Protein AF-A0A846ECJ6-F1 (afdb_monomer_lite)

Radius of gyration: 21.88 Å; chains: 1; bounding box: 50×28×59 Å

Sequence (98 aa):
MSEQPKLNRYRNFLILGCIWLLGAIADRVWYALDNSVPAWDQADYLTGALNYWQLLQTPQWFSGDWWYTFWTRSPKIPPVAYIFATPFIHLFGAEPDQ

Secondary structure (DSSP, 8-state):
--------HHHHHHHHHHHHHHHHHHHHHHHHH--PPPPHHHHHHHHHHHHHHHHHHS--TT-HHHHHHHHHS-SSS-HHHHHHHHHHHHHH------

Foldseek 3Di:
DDDDPPQDPVNVVVVVVVVVVVVVVVVVVVVVVDLDDDDPVVVVLLVLLVVLLVLVVDDPPVDPVSVVCQQPVDPPDGSVSSVVCNVVCVVVNSDSPD

Structure (mmCIF, N/CA/C/O backbone):
data_AF-A0A846ECJ6-F1
#
_entry.id   AF-A0A846ECJ6-F1
#
loop_
_atom_site.group_PDB
_atom_site.id
_atom_site.type_symbol
_atom_site.label_atom_id
_atom_site.label_alt_id
_atom_site.label_comp_id
_atom_site.label_asym_id
_atom_site.label_entity_id
_atom_site.label_seq_id
_atom_site.pdbx_PDB_ins_code
_atom_site.Cartn_x
_atom_site.Cartn_y
_atom_site.Cartn_z
_atom_site.occupancy
_atom_site.B_iso_or_equiv
_atom_site.auth_seq_id
_atom_site.auth_comp_id
_atom_site.auth_asym_id
_atom_site.auth_atom_id
_atom_site.pdbx_PDB_model_num
ATOM 1 N N . MET A 1 1 ? -27.074 16.955 43.422 1.00 40.06 1 MET A N 1
ATOM 2 C CA . MET A 1 1 ? -25.653 16.657 43.148 1.00 40.06 1 MET A CA 1
ATOM 3 C C . MET A 1 1 ? -25.625 15.270 42.521 1.00 40.06 1 MET A C 1
ATOM 5 O O . MET A 1 1 ? -25.735 14.290 43.239 1.00 40.06 1 MET A O 1
ATOM 9 N N . SER A 1 2 ? -25.707 15.184 41.190 1.00 51.50 2 SER A N 1
ATOM 10 C CA . SER A 1 2 ? -25.836 13.905 40.478 1.00 51.50 2 SER A CA 1
ATOM 11 C C . SER A 1 2 ? -24.496 13.175 40.491 1.00 51.50 2 SER A C 1
ATOM 13 O O . SER A 1 2 ? -23.514 13.698 39.961 1.00 51.50 2 SER A O 1
ATOM 15 N N . GLU A 1 3 ? -24.450 11.993 41.104 1.00 53.31 3 GLU A N 1
ATOM 16 C CA . GLU A 1 3 ? -23.262 11.144 41.094 1.00 53.31 3 GLU A CA 1
ATOM 17 C C . GLU A 1 3 ? -22.924 10.739 39.657 1.00 53.31 3 GLU A C 1
ATOM 19 O O . GLU A 1 3 ? -23.697 10.064 38.979 1.00 53.31 3 GLU A O 1
ATOM 24 N N . GLN A 1 4 ? -21.763 11.180 39.174 1.00 64.06 4 GLN A N 1
ATOM 25 C CA . GLN A 1 4 ? -21.222 10.715 37.905 1.00 64.06 4 GLN A CA 1
ATOM 26 C C . GLN A 1 4 ? -20.779 9.259 38.095 1.00 64.06 4 GLN A C 1
ATOM 28 O O . GLN A 1 4 ? -19.939 8.997 38.965 1.00 64.06 4 GLN A O 1
ATOM 33 N N . PRO A 1 5 ? -21.310 8.294 37.323 1.00 65.44 5 PRO A N 1
ATOM 34 C CA . PRO A 1 5 ? -20.918 6.904 37.473 1.00 65.44 5 PRO A CA 1
ATOM 35 C C . PRO A 1 5 ? -19.419 6.794 37.189 1.00 65.44 5 PRO A C 1
ATOM 37 O O . PRO A 1 5 ? -18.964 7.165 36.106 1.00 65.44 5 PRO A O 1
ATOM 40 N N . LYS A 1 6 ? -18.637 6.280 38.150 1.00 63.31 6 LYS A N 1
ATOM 41 C CA . LYS A 1 6 ? -17.219 5.947 37.945 1.00 63.31 6 LYS A CA 1
ATOM 42 C C . LYS A 1 6 ? -17.129 4.889 36.842 1.00 63.31 6 LYS A C 1
ATOM 44 O O . LYS A 1 6 ? -17.245 3.690 37.090 1.00 63.31 6 LYS A O 1
ATOM 49 N N . LEU A 1 7 ? -16.998 5.346 35.599 1.00 63.62 7 LEU A N 1
ATOM 50 C CA . LEU A 1 7 ? -16.862 4.503 34.421 1.00 63.62 7 LEU A CA 1
ATOM 51 C C . LEU A 1 7 ? -15.567 3.696 34.576 1.00 63.62 7 LEU A C 1
ATOM 53 O O . LEU A 1 7 ? -14.474 4.257 34.624 1.00 63.62 7 LEU A O 1
ATOM 57 N N . ASN A 1 8 ? -15.696 2.373 34.706 1.00 78.69 8 ASN A N 1
ATOM 58 C CA . ASN A 1 8 ? -14.553 1.471 34.760 1.00 78.69 8 ASN A CA 1
ATOM 59 C C . ASN A 1 8 ? -13.722 1.663 33.481 1.00 78.69 8 ASN A C 1
ATOM 61 O O . ASN A 1 8 ? -14.239 1.484 32.380 1.00 78.69 8 ASN A O 1
ATOM 65 N N . ARG A 1 9 ? -12.438 2.006 33.628 1.00 79.62 9 ARG A N 1
ATOM 66 C CA . ARG A 1 9 ? -11.499 2.228 32.519 1.00 79.62 9 ARG A CA 1
ATOM 67 C C . ARG A 1 9 ? -11.533 1.086 31.491 1.00 79.62 9 ARG A C 1
ATOM 69 O O . ARG A 1 9 ? -11.510 1.360 30.297 1.00 79.62 9 ARG A O 1
ATOM 76 N N . TYR A 1 10 ? -11.689 -0.163 31.934 1.00 85.25 10 TYR A N 1
ATOM 77 C CA . TYR A 1 10 ? -11.827 -1.324 31.047 1.00 85.25 10 TYR A CA 1
ATOM 78 C C . TYR A 1 10 ? -13.121 -1.312 30.228 1.00 85.25 10 TYR A C 1
ATOM 80 O O . TYR A 1 10 ? -13.104 -1.638 29.046 1.00 85.25 10 TYR A O 1
ATOM 88 N N . ARG A 1 11 ? -14.238 -0.877 30.822 1.00 87.88 11 ARG A N 1
ATOM 89 C CA . ARG A 1 11 ? -15.515 -0.729 30.113 1.00 87.88 11 ARG A CA 1
ATOM 90 C C . ARG A 1 11 ? -15.421 0.343 29.029 1.00 87.88 11 ARG A C 1
ATOM 92 O O . ARG A 1 11 ? -15.971 0.155 27.955 1.00 87.88 11 ARG A O 1
ATOM 99 N N . ASN A 1 12 ? -14.685 1.425 29.280 1.00 88.56 12 ASN A N 1
ATOM 100 C CA . ASN A 1 12 ? -14.482 2.479 28.283 1.00 88.56 12 ASN A CA 1
ATOM 101 C C . ASN A 1 12 ? -13.657 1.975 27.102 1.00 88.56 12 ASN A C 1
ATOM 103 O O . ASN A 1 12 ? -14.041 2.207 25.963 1.00 88.56 12 ASN A O 1
ATOM 107 N N . PHE A 1 13 ? -12.568 1.246 27.362 1.00 93.31 13 PHE A N 1
ATOM 108 C CA . PHE A 1 13 ? -11.776 0.640 26.292 1.00 93.31 13 PHE A CA 1
ATOM 109 C C . PHE A 1 13 ? -12.571 -0.394 25.493 1.00 93.31 13 PHE A C 1
ATOM 111 O O . PHE A 1 13 ? -12.451 -0.417 24.274 1.00 93.31 13 PHE A O 1
ATOM 118 N N . LEU A 1 14 ? -13.425 -1.189 26.146 1.00 94.19 14 LEU A N 1
ATOM 119 C CA . LEU A 1 14 ? -14.320 -2.114 25.448 1.00 94.19 14 LEU A CA 1
ATOM 120 C C . LEU A 1 14 ? -15.319 -1.378 24.554 1.00 94.19 14 LEU A C 1
ATOM 122 O O . LEU A 1 14 ? -15.463 -1.739 23.394 1.00 94.19 14 LEU A O 1
ATOM 126 N N . ILE A 1 15 ? -15.967 -0.325 25.058 1.00 93.56 15 ILE A N 1
ATOM 127 C CA . ILE A 1 15 ? -16.916 0.469 24.265 1.00 93.56 15 ILE A CA 1
ATOM 128 C C . ILE A 1 15 ? -16.208 1.113 23.066 1.00 93.56 15 ILE A C 1
ATOM 130 O O . ILE A 1 15 ? -16.706 1.021 21.947 1.00 93.56 15 ILE A O 1
ATOM 134 N N . LEU A 1 16 ? -15.033 1.714 23.274 1.00 94.88 16 LEU A N 1
ATOM 135 C CA . LEU A 1 16 ? -14.242 2.305 22.192 1.00 94.88 16 LEU A CA 1
ATOM 136 C C . LEU A 1 16 ? -13.793 1.251 21.172 1.00 94.88 16 LEU A C 1
ATOM 138 O O . LEU A 1 16 ? -13.887 1.493 19.973 1.00 94.88 16 LEU A O 1
ATOM 142 N N . GLY A 1 17 ? -13.368 0.075 21.638 1.00 95.38 17 GLY A N 1
ATOM 143 C CA . GLY A 1 17 ? -13.015 -1.053 20.780 1.00 95.38 17 GLY A CA 1
ATOM 144 C C . GLY A 1 17 ? -14.201 -1.547 19.953 1.00 95.38 17 GLY A C 1
ATOM 145 O O . GLY A 1 17 ? -14.053 -1.768 18.758 1.00 95.38 17 GLY A O 1
ATOM 146 N N . CYS A 1 18 ? -15.390 -1.649 20.552 1.00 95.94 18 CYS A N 1
ATOM 147 C CA . CYS A 1 18 ? -16.616 -2.013 19.843 1.00 95.94 18 CYS A CA 1
ATOM 148 C C . CYS A 1 18 ? -16.996 -0.978 18.781 1.00 95.94 18 CYS A C 1
ATOM 150 O O . CYS A 1 18 ? -17.320 -1.365 17.663 1.00 95.94 18 CYS A O 1
ATOM 152 N N . ILE A 1 19 ? -16.934 0.318 19.100 1.00 95.94 19 ILE A N 1
ATOM 153 C CA . ILE A 1 19 ? -17.220 1.388 18.129 1.00 95.94 19 ILE A CA 1
ATOM 154 C C . ILE A 1 19 ? -16.226 1.325 16.965 1.00 95.94 19 ILE A C 1
ATOM 156 O O . ILE A 1 19 ? -16.637 1.358 15.807 1.00 95.94 19 ILE A O 1
ATOM 160 N N . TRP A 1 20 ? -14.934 1.179 17.266 1.00 97.00 20 TRP A N 1
ATOM 161 C CA . TRP A 1 20 ? -13.891 1.059 16.249 1.00 97.00 20 TRP A CA 1
ATOM 162 C C . TRP A 1 20 ? -14.097 -0.174 15.359 1.00 97.00 20 TRP A C 1
ATOM 164 O O . TRP A 1 20 ? -14.025 -0.073 14.138 1.00 97.00 20 TRP A O 1
ATOM 174 N N . LEU A 1 21 ? -14.410 -1.325 15.959 1.00 96.19 21 LEU A N 1
ATOM 175 C CA . LEU A 1 21 ? -14.596 -2.586 15.244 1.00 96.19 21 LEU A CA 1
ATOM 176 C C . LEU A 1 21 ? -15.857 -2.573 14.373 1.00 96.19 21 LEU A C 1
ATOM 178 O O . LEU A 1 21 ? -15.821 -3.062 13.249 1.00 96.19 21 LEU A O 1
ATOM 182 N N . LEU A 1 22 ? -16.951 -1.977 14.854 1.00 96.12 22 LEU A N 1
ATOM 183 C CA . LEU A 1 22 ? -18.163 -1.789 14.055 1.00 96.12 22 LEU A CA 1
ATOM 184 C C . LEU A 1 22 ? -17.907 -0.875 12.853 1.00 96.12 22 LEU A C 1
ATOM 186 O O . LEU A 1 22 ? -18.348 -1.207 11.756 1.00 96.12 22 LEU A O 1
ATOM 190 N N . GLY A 1 23 ? -17.162 0.221 13.040 1.00 92.94 23 GLY A N 1
ATOM 191 C CA . GLY A 1 23 ? -16.739 1.091 11.940 1.00 92.94 23 GLY A CA 1
ATOM 192 C C . GLY A 1 23 ? -15.888 0.341 10.915 1.00 92.94 23 GLY A C 1
ATOM 193 O O . GLY A 1 23 ? -16.224 0.315 9.739 1.00 92.94 23 GLY A O 1
ATOM 194 N N . ALA A 1 24 ? -14.859 -0.376 11.375 1.00 91.38 24 ALA A N 1
ATOM 195 C CA . ALA A 1 24 ? -13.984 -1.153 10.500 1.00 91.38 24 ALA A CA 1
ATOM 196 C C . ALA A 1 24 ? -14.736 -2.246 9.714 1.00 91.38 24 ALA A C 1
ATOM 198 O O . ALA A 1 24 ? -14.443 -2.469 8.542 1.00 91.38 24 ALA A O 1
ATOM 199 N N . ILE A 1 25 ? -15.708 -2.929 1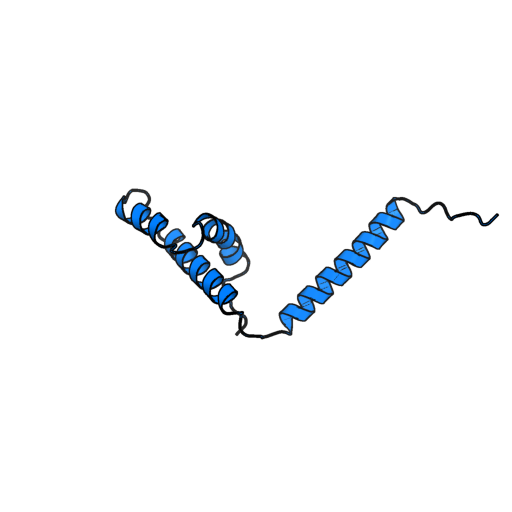0.332 1.00 93.00 25 ILE A N 1
ATOM 200 C CA . ILE A 1 25 ? -16.545 -3.920 9.638 1.00 93.00 25 ILE A CA 1
ATOM 201 C C . ILE A 1 25 ? -17.451 -3.236 8.614 1.00 93.00 25 ILE A C 1
ATOM 203 O O . ILE A 1 25 ? -17.547 -3.723 7.490 1.00 93.00 25 ILE A O 1
ATOM 207 N N . ALA A 1 26 ? -18.097 -2.127 8.977 1.00 91.31 26 ALA A N 1
ATOM 208 C CA . ALA A 1 26 ? -18.962 -1.386 8.063 1.00 91.31 26 ALA A CA 1
ATOM 209 C C . ALA A 1 26 ? -18.185 -0.893 6.832 1.00 91.31 26 ALA A C 1
ATOM 211 O O . ALA A 1 26 ? -18.647 -1.104 5.714 1.00 91.31 26 ALA A O 1
ATOM 212 N N . ASP A 1 27 ? -16.981 -0.349 7.027 1.00 86.62 27 ASP A N 1
ATOM 213 C CA . ASP A 1 27 ? -16.094 0.070 5.936 1.00 86.62 27 ASP A CA 1
ATOM 214 C C . ASP A 1 27 ? -15.714 -1.115 5.038 1.00 86.62 27 ASP A C 1
ATOM 216 O O . ASP A 1 27 ? -15.756 -1.015 3.815 1.00 86.62 27 ASP A O 1
ATOM 220 N N . ARG A 1 28 ? -15.386 -2.279 5.617 1.00 84.19 28 ARG A N 1
ATOM 221 C CA . ARG A 1 28 ? -15.062 -3.482 4.830 1.00 84.19 28 ARG A CA 1
ATOM 222 C C . ARG A 1 28 ? -16.250 -4.013 4.038 1.00 84.19 28 ARG A C 1
ATOM 224 O O . ARG A 1 28 ? -16.060 -4.451 2.909 1.00 84.19 28 ARG A O 1
ATOM 231 N N . VAL A 1 29 ? -17.451 -3.980 4.613 1.00 88.44 29 VAL A N 1
ATOM 232 C CA . VAL A 1 29 ? -18.681 -4.369 3.909 1.00 88.44 29 VAL A CA 1
ATOM 233 C C . VAL A 1 29 ? -18.986 -3.380 2.789 1.00 88.44 29 VAL A C 1
ATOM 235 O O . VAL A 1 29 ? -19.346 -3.812 1.701 1.00 88.44 29 VAL A O 1
ATOM 238 N N . TRP A 1 30 ? -18.798 -2.078 3.023 1.00 86.06 30 TRP A N 1
ATOM 239 C CA . TRP A 1 30 ? -18.928 -1.063 1.981 1.00 86.06 30 TRP A CA 1
ATOM 240 C C . TRP A 1 30 ? -17.973 -1.350 0.826 1.00 86.06 30 TRP A C 1
ATOM 242 O O . TRP A 1 30 ? -18.432 -1.470 -0.304 1.00 86.06 30 TRP A O 1
ATOM 252 N N . TYR A 1 31 ? -16.673 -1.504 1.100 1.00 78.94 31 TYR A N 1
ATOM 253 C CA . TYR A 1 31 ? -15.679 -1.782 0.060 1.00 78.94 31 TYR A CA 1
ATOM 254 C C . TYR A 1 31 ? -15.993 -3.059 -0.723 1.00 78.94 31 TYR A C 1
ATOM 256 O O . TYR A 1 31 ? -15.857 -3.064 -1.934 1.00 78.94 31 TYR A O 1
ATOM 264 N N . ALA A 1 32 ? -16.474 -4.118 -0.065 1.00 78.56 32 ALA A N 1
ATOM 265 C CA . ALA A 1 32 ? -16.835 -5.361 -0.749 1.00 78.56 32 ALA A CA 1
ATOM 266 C C . ALA A 1 32 ? -18.078 -5.239 -1.655 1.00 78.56 32 ALA A C 1
ATOM 268 O O . ALA A 1 32 ? -18.284 -6.071 -2.536 1.00 78.56 32 ALA A O 1
ATOM 269 N N . LEU A 1 33 ? -18.947 -4.254 -1.408 1.00 82.50 33 LEU A N 1
ATOM 270 C CA . LEU A 1 33 ? -20.145 -4.004 -2.215 1.00 82.50 33 LEU A CA 1
ATOM 271 C C . LEU A 1 33 ? -19.896 -2.955 -3.307 1.00 82.50 33 LEU A C 1
ATOM 273 O O . LEU A 1 33 ? -20.554 -2.984 -4.351 1.00 82.50 33 LEU A O 1
ATOM 277 N N . ASP A 1 34 ? -18.967 -2.034 -3.068 1.00 78.88 34 ASP A N 1
ATOM 278 C CA . ASP A 1 34 ? -18.627 -0.950 -3.978 1.00 78.88 34 ASP A CA 1
ATOM 279 C C . ASP A 1 34 ? -17.623 -1.416 -5.039 1.00 78.88 34 ASP A C 1
ATOM 281 O O . ASP A 1 34 ? -16.419 -1.421 -4.822 1.00 78.88 34 ASP A O 1
ATOM 285 N N . ASN A 1 35 ? -18.136 -1.773 -6.217 1.00 69.38 35 ASN A N 1
ATOM 286 C CA . ASN A 1 35 ? -17.335 -2.169 -7.384 1.00 69.38 35 ASN A CA 1
ATOM 287 C C . ASN A 1 35 ? -17.009 -0.956 -8.278 1.00 69.38 35 ASN A C 1
ATOM 289 O O . ASN A 1 35 ? -16.989 -1.045 -9.507 1.00 69.38 35 ASN A O 1
ATOM 293 N N . SER A 1 36 ? -16.858 0.225 -7.679 1.00 74.19 36 SER A N 1
ATOM 294 C CA . SER A 1 36 ? -16.517 1.433 -8.425 1.00 74.19 36 SER A CA 1
ATOM 295 C C . SER A 1 36 ? -15.107 1.315 -9.000 1.00 74.19 36 SER A C 1
ATOM 297 O O . SER A 1 36 ? -14.160 0.966 -8.299 1.00 74.19 36 SER A O 1
ATOM 299 N N . VAL A 1 37 ? -14.955 1.652 -10.283 1.00 67.62 37 VAL A N 1
ATOM 300 C CA . VAL A 1 37 ? -13.645 1.688 -10.945 1.00 67.62 37 VAL A CA 1
ATOM 301 C C . VAL A 1 37 ? -12.723 2.634 -10.164 1.00 67.62 37 VAL A C 1
ATOM 303 O O . VAL A 1 37 ? -13.157 3.746 -9.834 1.00 67.62 37 VAL A O 1
ATOM 306 N N . PRO A 1 38 ? -11.468 2.238 -9.871 1.00 67.00 38 PRO A N 1
ATOM 307 C CA . PRO A 1 38 ? -10.547 3.078 -9.119 1.00 67.00 38 PRO A CA 1
ATOM 308 C C . PRO A 1 38 ? -10.404 4.448 -9.778 1.00 67.00 38 PRO A C 1
ATOM 310 O O . PRO A 1 38 ? -10.361 4.574 -11.007 1.00 67.00 38 PRO A O 1
ATOM 313 N N . ALA A 1 39 ? -10.300 5.488 -8.950 1.00 76.81 39 ALA A N 1
ATOM 314 C CA . ALA A 1 39 ? -10.009 6.827 -9.444 1.00 76.81 39 ALA A CA 1
ATOM 315 C C . ALA A 1 39 ? -8.701 6.810 -10.252 1.00 76.81 39 ALA A C 1
ATOM 317 O O . ALA A 1 39 ? -7.809 6.007 -9.982 1.00 76.81 39 ALA A O 1
ATOM 318 N N . TRP A 1 40 ? -8.565 7.718 -11.219 1.00 73.12 40 TRP A N 1
ATOM 319 C CA . TRP A 1 40 ? -7.407 7.755 -12.121 1.00 73.12 40 TRP A CA 1
ATOM 320 C C . TRP A 1 40 ? -6.058 7.720 -11.375 1.00 73.12 40 TRP A C 1
ATOM 322 O O . TRP A 1 40 ? -5.194 6.918 -11.717 1.00 73.12 40 TRP A O 1
ATOM 332 N N . ASP A 1 41 ? -5.929 8.468 -10.273 1.00 78.75 41 ASP A N 1
ATOM 333 C CA . ASP A 1 41 ? -4.731 8.422 -9.426 1.00 78.75 41 ASP A CA 1
ATOM 334 C C . ASP A 1 41 ? -4.518 7.037 -8.784 1.00 78.75 41 ASP A C 1
ATOM 336 O O . ASP A 1 41 ? -3.404 6.521 -8.774 1.00 78.75 41 ASP A O 1
ATOM 340 N N . GLN A 1 42 ? -5.573 6.395 -8.270 1.00 74.56 42 GLN A N 1
ATOM 341 C CA . GLN A 1 42 ? -5.485 5.068 -7.640 1.00 74.56 42 GLN A CA 1
ATOM 342 C C . GLN A 1 42 ? -5.063 3.986 -8.641 1.00 74.56 42 GLN A C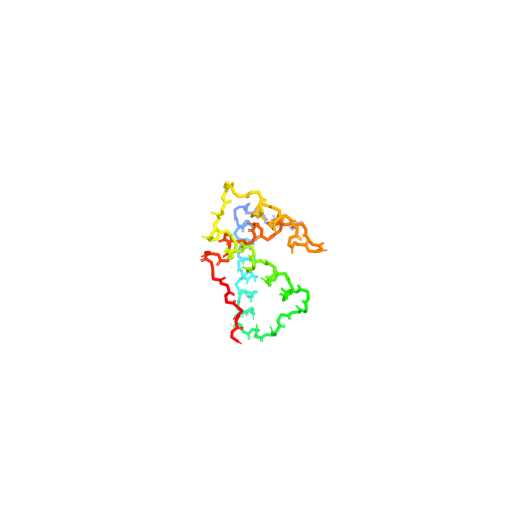 1
ATOM 344 O O . GLN A 1 42 ? -4.236 3.133 -8.310 1.00 74.56 42 GLN A O 1
ATOM 349 N N . ALA A 1 43 ? -5.589 4.042 -9.867 1.00 77.12 43 ALA A N 1
ATOM 350 C CA . ALA A 1 43 ? -5.200 3.140 -10.946 1.00 77.12 43 ALA A CA 1
ATOM 351 C C . ALA A 1 43 ? -3.719 3.320 -11.333 1.00 77.12 43 ALA A C 1
ATOM 353 O O . ALA A 1 43 ? -3.007 2.328 -11.532 1.00 77.12 43 ALA A O 1
ATOM 354 N N . ASP A 1 44 ? -3.229 4.564 -11.361 1.00 79.06 44 ASP A N 1
ATOM 355 C CA . ASP A 1 44 ? -1.816 4.877 -11.604 1.00 79.06 44 ASP A CA 1
ATOM 356 C C . ASP A 1 44 ? -0.910 4.314 -10.490 1.00 79.06 44 ASP A C 1
ATOM 358 O O . ASP A 1 44 ? 0.119 3.689 -10.781 1.00 79.06 44 ASP A O 1
ATOM 362 N N . TYR A 1 45 ? -1.306 4.446 -9.215 1.00 78.38 45 TYR A N 1
ATOM 363 C CA . TYR A 1 45 ? -0.566 3.858 -8.088 1.00 78.38 45 TYR A CA 1
ATOM 364 C C . TYR A 1 45 ? -0.539 2.323 -8.140 1.00 78.38 45 TYR A C 1
ATOM 366 O O . TYR A 1 45 ? 0.522 1.724 -7.930 1.00 78.38 45 TYR A O 1
ATOM 374 N N . LEU A 1 46 ? -1.674 1.678 -8.433 1.00 79.06 46 LEU A N 1
ATOM 375 C CA . LEU A 1 46 ? -1.766 0.217 -8.536 1.00 79.06 46 LEU A CA 1
ATOM 376 C C . LEU A 1 46 ? -0.890 -0.312 -9.676 1.00 79.06 46 LEU A C 1
ATOM 378 O O . LEU A 1 46 ? -0.109 -1.246 -9.487 1.00 79.06 46 LEU A O 1
ATOM 382 N N . THR A 1 47 ? -0.955 0.338 -10.838 1.00 82.62 47 THR A N 1
ATOM 383 C CA . THR A 1 47 ? -0.125 -0.001 -12.000 1.00 82.62 47 THR A CA 1
ATOM 384 C C . THR A 1 47 ? 1.362 0.129 -11.669 1.00 82.62 47 THR A C 1
ATOM 386 O O . THR A 1 47 ? 2.159 -0.756 -11.997 1.00 82.62 47 THR A O 1
ATOM 389 N N . GLY A 1 48 ? 1.761 1.199 -10.975 1.00 81.56 48 GLY A N 1
ATOM 390 C CA . GLY A 1 48 ? 3.129 1.359 -10.480 1.00 81.56 48 GLY A CA 1
ATOM 391 C C . GLY A 1 48 ? 3.545 0.218 -9.547 1.00 81.56 48 GLY A C 1
ATOM 392 O O . GLY A 1 48 ? 4.591 -0.402 -9.752 1.00 81.56 48 GLY A O 1
ATOM 393 N N . ALA A 1 49 ? 2.700 -0.120 -8.572 1.00 82.31 49 ALA A N 1
ATOM 394 C CA . ALA A 1 49 ? 2.976 -1.179 -7.608 1.00 82.31 49 ALA A CA 1
ATOM 395 C C . ALA A 1 49 ? 3.125 -2.559 -8.270 1.00 82.31 49 ALA A C 1
ATOM 397 O O . ALA A 1 49 ? 4.056 -3.293 -7.936 1.00 82.31 49 ALA A O 1
ATOM 398 N N . LEU A 1 50 ? 2.284 -2.883 -9.258 1.00 82.62 50 LEU A N 1
ATOM 399 C CA . LEU A 1 50 ? 2.358 -4.138 -10.014 1.00 82.62 50 LEU A CA 1
ATOM 400 C C . LEU A 1 50 ? 3.632 -4.253 -10.856 1.00 82.62 50 LEU A C 1
ATOM 402 O O . LEU A 1 50 ? 4.259 -5.311 -10.893 1.00 82.62 50 LEU A O 1
ATOM 406 N N . ASN A 1 51 ? 4.067 -3.157 -11.477 1.00 84.50 51 ASN A N 1
ATOM 407 C CA . ASN A 1 51 ? 5.326 -3.137 -12.223 1.00 84.50 51 ASN A CA 1
ATOM 408 C C . ASN A 1 51 ? 6.537 -3.401 -11.313 1.00 84.50 51 ASN A C 1
ATOM 410 O O . ASN A 1 51 ? 7.447 -4.147 -11.686 1.00 84.50 51 ASN A O 1
ATOM 414 N N . TYR A 1 52 ? 6.551 -2.813 -10.111 1.00 84.56 52 TYR A N 1
ATOM 415 C CA . TYR A 1 52 ? 7.590 -3.085 -9.111 1.00 84.56 52 TYR A CA 1
ATOM 416 C C . TYR A 1 52 ? 7.491 -4.508 -8.556 1.00 84.56 52 TYR A C 1
ATOM 418 O O . TYR A 1 52 ? 8.521 -5.155 -8.375 1.00 84.56 52 TYR A O 1
ATOM 426 N N . TRP A 1 53 ? 6.276 -5.021 -8.348 1.00 82.19 53 TRP A N 1
ATOM 427 C CA . TRP A 1 53 ? 6.043 -6.407 -7.944 1.00 82.19 53 TRP A CA 1
ATOM 428 C C . TRP A 1 53 ? 6.664 -7.387 -8.935 1.00 82.19 53 TRP A C 1
ATOM 430 O O . TRP A 1 53 ? 7.453 -8.243 -8.542 1.00 82.19 53 TRP A O 1
ATOM 440 N N . GLN A 1 54 ? 6.391 -7.203 -10.227 1.00 83.81 54 GLN A N 1
ATOM 441 C CA . GLN A 1 54 ? 6.939 -8.048 -11.283 1.00 83.81 54 GLN A CA 1
ATOM 442 C C . GLN A 1 54 ? 8.471 -7.945 -11.368 1.00 83.81 54 GLN A C 1
ATOM 444 O O . GLN A 1 54 ? 9.152 -8.961 -11.491 1.00 83.81 54 GLN A O 1
ATOM 449 N N . LEU A 1 55 ? 9.037 -6.739 -11.250 1.00 84.50 55 LEU A N 1
ATOM 450 C CA . LEU A 1 55 ? 10.494 -6.545 -11.229 1.00 84.50 55 LEU A CA 1
ATOM 451 C C . LEU A 1 55 ? 11.173 -7.258 -10.049 1.00 84.50 55 LEU A C 1
ATOM 453 O O . LEU A 1 55 ? 12.273 -7.791 -10.207 1.00 84.50 55 LEU A O 1
ATOM 457 N N . LEU A 1 56 ? 10.523 -7.272 -8.882 1.00 85.25 56 LEU A N 1
ATOM 458 C CA . LEU A 1 56 ? 11.028 -7.917 -7.668 1.00 85.25 56 LEU A CA 1
ATOM 459 C C . LEU A 1 56 ? 10.885 -9.445 -7.690 1.00 85.25 56 LEU A C 1
ATOM 461 O O . LEU A 1 56 ? 11.589 -10.116 -6.938 1.00 85.25 56 LEU A O 1
ATOM 465 N N . GLN A 1 57 ? 10.035 -10.005 -8.556 1.00 85.19 57 GLN A N 1
ATOM 466 C CA . GLN A 1 57 ? 9.949 -11.456 -8.765 1.00 85.19 57 GLN A CA 1
ATOM 467 C C . GLN A 1 57 ? 11.134 -12.022 -9.549 1.00 85.19 57 GLN A C 1
ATOM 469 O O . GLN A 1 57 ? 11.523 -13.168 -9.331 1.00 85.19 57 GLN A O 1
ATOM 474 N N . THR A 1 58 ? 11.733 -11.229 -10.441 1.00 86.62 58 THR A N 1
ATOM 475 C CA . THR A 1 58 ? 12.902 -11.633 -11.237 1.00 86.62 58 THR A CA 1
ATOM 476 C C . THR A 1 58 ? 14.078 -10.679 -11.015 1.00 86.62 58 THR A C 1
ATOM 478 O O . THR A 1 58 ? 14.474 -9.952 -11.935 1.00 86.62 58 THR A O 1
ATOM 481 N N . PRO A 1 59 ? 14.640 -10.627 -9.796 1.00 87.19 59 PRO A N 1
ATOM 482 C CA . PRO A 1 59 ? 15.676 -9.664 -9.490 1.00 87.19 59 PRO A CA 1
ATOM 483 C C . PRO A 1 59 ? 17.020 -10.085 -10.092 1.00 87.19 59 PRO A C 1
ATOM 485 O O . PRO A 1 59 ? 17.500 -11.199 -9.878 1.00 87.19 59 PRO A O 1
ATOM 488 N N . GLN A 1 60 ? 17.664 -9.170 -10.816 1.00 89.12 60 GLN A N 1
ATOM 489 C CA . GLN A 1 60 ? 19.031 -9.347 -11.307 1.00 89.12 60 GLN A CA 1
ATOM 490 C C . GLN A 1 60 ? 19.994 -8.506 -10.467 1.00 89.12 60 GLN A C 1
ATOM 492 O O . GLN A 1 60 ? 20.525 -7.496 -10.919 1.00 89.12 60 GLN A O 1
ATOM 497 N N . TRP A 1 61 ? 20.234 -8.941 -9.228 1.00 88.38 61 TRP A N 1
ATOM 498 C CA . TRP A 1 61 ? 21.003 -8.186 -8.228 1.00 88.38 61 TRP A CA 1
ATOM 499 C C . TRP A 1 61 ? 22.411 -7.766 -8.680 1.00 88.38 61 TRP A C 1
ATOM 501 O O . TRP A 1 61 ? 22.917 -6.741 -8.230 1.00 88.38 61 TRP A O 1
ATOM 511 N N . PHE A 1 62 ? 23.030 -8.542 -9.575 1.00 93.75 62 PHE A N 1
ATOM 512 C CA . PHE A 1 62 ? 24.376 -8.293 -10.103 1.00 93.75 62 PHE A CA 1
ATOM 513 C C . PHE A 1 62 ? 24.394 -7.484 -11.412 1.00 93.75 62 PHE A C 1
ATOM 515 O O . PHE A 1 62 ? 25.468 -7.227 -11.951 1.00 93.75 62 PHE A O 1
ATOM 522 N N . SER A 1 63 ? 23.231 -7.088 -11.936 1.00 91.12 63 SER A N 1
ATOM 523 C CA . SER A 1 63 ? 23.110 -6.299 -13.164 1.00 91.12 63 SER A CA 1
ATOM 524 C C . SER A 1 63 ? 22.952 -4.815 -12.837 1.00 91.12 63 SER A C 1
ATOM 526 O O . SER A 1 63 ? 21.980 -4.404 -12.201 1.00 91.12 63 SER A O 1
ATOM 528 N N . GLY A 1 64 ? 23.897 -3.992 -13.298 1.00 87.56 64 GLY A N 1
ATOM 529 C CA . GLY A 1 64 ? 23.791 -2.534 -13.191 1.00 87.56 64 GLY A CA 1
ATOM 530 C C . GLY A 1 64 ? 22.578 -1.979 -13.946 1.00 87.56 64 GLY A C 1
ATOM 531 O O . GLY A 1 64 ? 21.896 -1.090 -13.441 1.00 87.56 64 GLY A O 1
ATOM 532 N N . ASP A 1 65 ? 22.250 -2.565 -15.100 1.00 88.38 65 ASP A N 1
ATOM 533 C CA . ASP A 1 65 ? 21.103 -2.166 -15.926 1.00 88.38 65 ASP A CA 1
ATOM 534 C C . ASP A 1 65 ? 19.764 -2.462 -15.239 1.00 88.38 65 ASP A C 1
ATOM 536 O O . ASP A 1 65 ? 18.799 -1.700 -15.370 1.00 88.38 65 ASP A O 1
ATOM 540 N N . TRP A 1 66 ? 19.708 -3.541 -14.452 1.00 88.88 66 TRP A N 1
ATOM 541 C CA . TRP A 1 66 ? 18.536 -3.866 -13.642 1.00 88.88 66 TRP A CA 1
ATOM 542 C C . TRP A 1 66 ? 18.308 -2.816 -12.557 1.00 88.88 66 TRP A C 1
ATOM 544 O O . TRP A 1 66 ? 17.195 -2.309 -12.427 1.00 88.88 66 TRP A O 1
ATOM 554 N N . TRP A 1 67 ? 19.361 -2.415 -11.839 1.00 87.56 67 TRP A N 1
ATOM 555 C CA . TRP A 1 67 ? 19.274 -1.345 -10.842 1.00 87.56 67 TRP A CA 1
ATOM 556 C C . TRP A 1 67 ? 18.929 0.005 -11.466 1.00 87.56 67 TRP A C 1
ATOM 558 O O . TRP A 1 67 ? 18.089 0.728 -10.932 1.00 87.56 67 TRP A O 1
ATOM 568 N N . TYR A 1 68 ? 19.529 0.338 -12.611 1.00 87.12 68 TYR A N 1
ATOM 569 C CA . TYR A 1 68 ? 19.195 1.556 -13.344 1.00 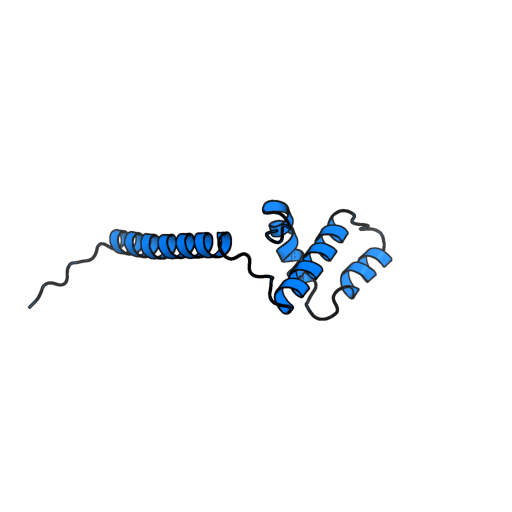87.12 68 TYR A CA 1
ATOM 570 C C . TYR A 1 68 ? 17.704 1.590 -13.689 1.00 87.12 68 TYR A C 1
ATOM 572 O O . TYR A 1 68 ? 17.017 2.556 -13.354 1.00 87.12 68 TYR A O 1
ATOM 580 N N . THR A 1 69 ? 17.185 0.505 -14.268 1.00 83.81 69 THR A N 1
ATOM 581 C CA . THR A 1 69 ? 15.759 0.359 -14.590 1.00 83.81 69 THR A CA 1
ATOM 582 C C . THR A 1 69 ? 14.899 0.433 -13.328 1.00 83.81 69 THR A C 1
ATOM 584 O O . THR A 1 69 ? 13.892 1.130 -13.313 1.00 83.81 69 THR A O 1
ATOM 587 N N . PHE A 1 70 ? 15.303 -0.218 -12.239 1.00 84.62 70 PHE A N 1
ATOM 588 C CA . PHE A 1 70 ? 14.570 -0.219 -10.973 1.00 84.62 70 PHE A CA 1
ATOM 589 C C . PHE A 1 70 ? 14.395 1.190 -10.381 1.00 84.62 70 PHE A C 1
ATOM 591 O O . PHE A 1 70 ? 13.310 1.535 -9.905 1.00 84.62 70 PHE A O 1
ATOM 598 N N . TRP A 1 71 ? 15.435 2.026 -10.445 1.00 82.62 71 TRP A N 1
ATOM 599 C CA . TRP A 1 71 ? 15.396 3.386 -9.899 1.00 82.62 71 TRP A CA 1
ATOM 600 C C . TRP A 1 71 ? 14.770 4.415 -10.846 1.00 82.62 71 TRP A C 1
ATOM 602 O O . TRP A 1 71 ? 14.143 5.360 -10.373 1.00 82.62 71 TRP A O 1
ATOM 612 N N . THR A 1 72 ? 14.896 4.241 -12.164 1.00 81.31 72 THR A N 1
ATOM 613 C CA . THR A 1 72 ? 14.410 5.224 -13.156 1.00 81.31 72 THR A CA 1
ATOM 614 C C . THR A 1 72 ? 12.979 4.986 -13.635 1.00 81.31 72 THR A C 1
ATOM 616 O O . THR A 1 72 ? 12.385 5.878 -14.237 1.00 81.31 72 THR A O 1
ATOM 619 N N . ARG A 1 73 ? 12.383 3.822 -13.344 1.00 71.88 73 ARG A N 1
ATOM 620 C CA . ARG A 1 73 ? 11.032 3.471 -13.815 1.00 71.88 73 ARG A CA 1
ATOM 621 C C . ARG A 1 73 ? 9.900 4.255 -13.154 1.00 71.88 73 ARG A C 1
ATOM 623 O O . ARG A 1 73 ? 8.796 4.229 -13.685 1.00 71.88 73 ARG A O 1
ATOM 630 N N . SER A 1 74 ? 10.142 4.955 -12.042 1.00 64.75 74 SER A N 1
ATOM 631 C CA . SER A 1 74 ? 9.104 5.754 -11.389 1.00 64.75 74 SER A CA 1
ATOM 632 C C . SER A 1 74 ? 9.157 7.235 -11.799 1.00 64.75 74 SER A C 1
ATOM 634 O O . SER A 1 74 ? 10.047 7.953 -11.341 1.00 64.75 74 SER A O 1
ATOM 636 N N . PRO A 1 75 ? 8.210 7.745 -12.613 1.00 60.19 75 PRO A N 1
ATOM 637 C CA . PRO A 1 75 ? 8.314 9.090 -13.180 1.00 60.19 75 PRO A CA 1
ATOM 638 C C . PRO A 1 75 ? 7.765 10.209 -12.275 1.00 60.19 75 PRO A C 1
ATOM 640 O O . PRO A 1 75 ? 7.965 11.380 -12.584 1.00 60.19 75 PRO A O 1
ATOM 643 N N . LYS A 1 76 ? 7.049 9.892 -11.183 1.00 62.28 76 LYS A N 1
ATOM 644 C CA . LYS A 1 76 ? 6.397 10.906 -10.317 1.00 62.28 76 LYS A CA 1
ATOM 645 C C . LYS A 1 76 ? 6.420 10.618 -8.814 1.00 62.28 76 LYS A C 1
ATOM 647 O O . LYS A 1 76 ? 6.383 11.555 -8.025 1.00 62.28 76 LYS A O 1
ATOM 652 N N . ILE A 1 77 ? 6.458 9.353 -8.402 1.00 64.94 77 ILE A N 1
ATOM 653 C CA . ILE A 1 77 ? 6.314 8.935 -6.997 1.00 64.94 77 ILE A CA 1
ATOM 654 C C . ILE A 1 77 ? 7.602 8.226 -6.565 1.00 64.94 77 ILE A C 1
ATOM 656 O O . ILE A 1 77 ? 8.156 7.465 -7.350 1.00 64.94 77 ILE A O 1
ATOM 660 N N . PRO A 1 78 ? 8.136 8.432 -5.355 1.00 73.06 78 PRO A N 1
ATOM 661 C CA . PRO A 1 78 ? 9.340 7.723 -4.936 1.00 73.06 78 PRO A CA 1
ATOM 662 C C . PRO A 1 78 ? 9.135 6.191 -5.002 1.00 73.06 78 PRO A C 1
ATOM 664 O O . PRO A 1 78 ? 8.126 5.705 -4.485 1.00 73.06 78 PRO A O 1
ATOM 667 N N . PRO A 1 79 ? 10.090 5.415 -5.565 1.00 70.38 79 PRO A N 1
ATOM 668 C CA . PRO A 1 79 ? 10.014 3.948 -5.696 1.00 70.38 79 PRO A CA 1
ATOM 669 C C . PRO A 1 79 ? 9.652 3.223 -4.395 1.00 70.38 79 PRO A C 1
ATOM 671 O O . PRO A 1 79 ? 9.016 2.174 -4.397 1.00 70.38 79 PRO A O 1
ATOM 674 N N . VAL A 1 80 ? 10.021 3.832 -3.268 1.00 79.19 80 VAL A N 1
ATOM 675 C CA . VAL A 1 80 ? 9.737 3.377 -1.908 1.00 79.19 80 VAL A CA 1
ATOM 676 C C . VAL A 1 80 ? 8.249 3.097 -1.682 1.00 79.19 80 VAL A C 1
ATOM 678 O O . VAL A 1 80 ? 7.924 2.086 -1.067 1.00 79.19 80 VAL A O 1
ATOM 681 N N . ALA A 1 81 ? 7.341 3.925 -2.211 1.00 77.38 81 ALA A N 1
ATOM 682 C CA . ALA A 1 81 ? 5.900 3.718 -2.041 1.00 77.38 81 ALA A CA 1
ATOM 683 C C . ALA A 1 81 ? 5.438 2.372 -2.633 1.00 77.38 81 ALA A C 1
ATOM 685 O O . ALA A 1 81 ? 4.668 1.641 -2.013 1.00 77.38 81 ALA A O 1
ATOM 686 N N . TYR A 1 82 ? 5.977 2.004 -3.795 1.00 74.69 82 TYR A N 1
ATOM 687 C CA . TYR A 1 82 ? 5.654 0.755 -4.485 1.00 74.69 82 TYR A CA 1
ATOM 688 C C . TYR A 1 82 ? 6.344 -0.464 -3.857 1.00 74.69 82 TYR A C 1
ATOM 690 O O . TYR A 1 82 ? 5.761 -1.548 -3.778 1.00 74.69 82 TYR A O 1
ATOM 698 N N . ILE A 1 83 ? 7.563 -0.288 -3.340 1.00 79.00 83 ILE A N 1
ATOM 699 C CA . ILE A 1 83 ? 8.285 -1.326 -2.585 1.00 79.00 83 ILE A CA 1
ATOM 700 C C . ILE A 1 83 ? 7.559 -1.655 -1.271 1.00 79.00 83 ILE A C 1
ATOM 702 O O . ILE A 1 83 ? 7.519 -2.807 -0.854 1.00 79.00 83 ILE A O 1
ATOM 706 N N . PHE A 1 84 ? 6.942 -0.670 -0.616 1.00 82.38 84 PHE A N 1
ATOM 707 C CA . PHE A 1 84 ? 6.133 -0.945 0.573 1.00 82.38 84 PHE A CA 1
ATOM 708 C C . PHE A 1 84 ? 4.798 -1.606 0.246 1.00 82.38 84 PHE A C 1
ATOM 710 O O . PHE A 1 84 ? 4.322 -2.397 1.052 1.00 82.38 84 PHE A O 1
ATOM 717 N N . ALA A 1 85 ? 4.203 -1.317 -0.914 1.00 79.12 85 ALA A N 1
ATOM 718 C CA . ALA A 1 85 ? 2.942 -1.928 -1.335 1.00 79.12 85 ALA A CA 1
ATOM 719 C C . ALA A 1 85 ? 3.099 -3.402 -1.755 1.00 79.12 85 ALA A C 1
ATOM 721 O O . ALA A 1 85 ? 2.173 -4.198 -1.609 1.00 79.12 85 ALA A O 1
ATOM 722 N N . THR A 1 86 ? 4.274 -3.792 -2.249 1.00 77.81 86 THR A N 1
ATOM 723 C CA . THR A 1 86 ? 4.508 -5.119 -2.842 1.00 77.81 86 THR A CA 1
ATOM 724 C C . THR A 1 86 ? 4.298 -6.310 -1.900 1.00 77.81 86 THR A C 1
ATOM 726 O O . THR A 1 86 ? 3.688 -7.285 -2.343 1.00 77.81 86 THR A O 1
ATOM 729 N N . PRO A 1 87 ? 4.701 -6.274 -0.614 1.00 79.75 87 PRO A N 1
ATOM 730 C CA . PRO A 1 87 ? 4.353 -7.319 0.349 1.00 79.75 87 PRO A CA 1
ATOM 731 C C . PRO A 1 87 ? 2.844 -7.475 0.552 1.00 79.75 87 PRO A C 1
ATOM 733 O O . PRO A 1 87 ? 2.357 -8.596 0.665 1.00 79.75 87 PRO A O 1
ATOM 736 N N . PHE A 1 88 ? 2.089 -6.373 0.564 1.00 80.81 88 PHE A N 1
ATOM 737 C CA . PHE A 1 88 ? 0.634 -6.419 0.723 1.00 80.81 88 PHE A CA 1
ATOM 738 C C . PHE A 1 88 ? -0.037 -7.010 -0.516 1.00 80.81 88 PHE A C 1
ATOM 740 O O . PHE A 1 88 ? -0.879 -7.887 -0.375 1.00 80.81 88 PHE A O 1
ATOM 747 N N . ILE A 1 89 ? 0.406 -6.628 -1.716 1.00 80.06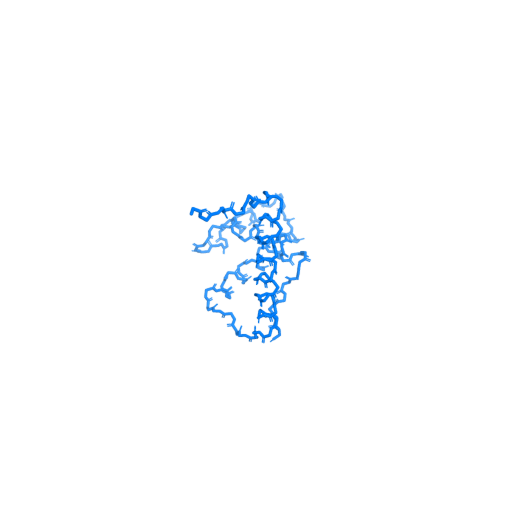 89 ILE A N 1
ATOM 748 C CA . ILE A 1 89 ? -0.057 -7.237 -2.975 1.00 80.06 89 ILE A CA 1
ATOM 749 C C . ILE A 1 89 ? 0.249 -8.741 -2.999 1.00 80.06 89 ILE A C 1
ATOM 751 O O . ILE A 1 89 ? -0.574 -9.545 -3.424 1.00 80.06 89 ILE A O 1
ATOM 755 N N . HIS A 1 90 ? 1.422 -9.148 -2.509 1.00 78.06 90 HIS A N 1
ATOM 756 C CA . HIS A 1 90 ? 1.789 -10.561 -2.448 1.00 78.06 90 HIS A CA 1
ATOM 757 C C . HIS A 1 90 ? 0.934 -11.367 -1.454 1.00 78.06 90 HIS A C 1
ATOM 759 O O . HIS A 1 90 ? 0.637 -12.528 -1.720 1.00 78.06 90 HIS A O 1
ATOM 765 N N . LEU A 1 91 ? 0.546 -10.767 -0.323 1.00 78.75 91 LEU A N 1
ATOM 766 C CA . LEU A 1 91 ? -0.221 -11.433 0.736 1.00 78.75 91 LEU A CA 1
ATOM 767 C C . LEU A 1 91 ? -1.736 -11.423 0.499 1.00 78.75 91 LEU A C 1
ATOM 769 O O . LEU A 1 91 ? -2.409 -12.378 0.877 1.00 78.75 91 LEU A O 1
ATOM 773 N N . PHE A 1 92 ? -2.268 -10.350 -0.085 1.00 78.94 92 PHE A N 1
ATOM 774 C CA . PHE A 1 92 ? -3.709 -10.122 -0.231 1.00 78.94 92 PHE A CA 1
ATOM 775 C C . PHE A 1 92 ? -4.203 -10.229 -1.678 1.00 78.94 92 PHE A C 1
ATOM 777 O O . PHE A 1 92 ? -5.408 -10.205 -1.897 1.00 78.94 92 PHE A O 1
ATOM 784 N N . GLY A 1 93 ? -3.297 -10.400 -2.644 1.00 67.69 93 GLY A N 1
ATOM 785 C CA . GLY A 1 93 ? -3.621 -10.432 -4.065 1.00 67.69 93 GLY A CA 1
ATOM 786 C C . GLY A 1 93 ? -3.501 -9.058 -4.725 1.00 67.69 93 GLY A C 1
ATOM 787 O O . GLY A 1 93 ? -3.502 -8.014 -4.077 1.00 67.69 93 GLY A O 1
ATOM 788 N N . 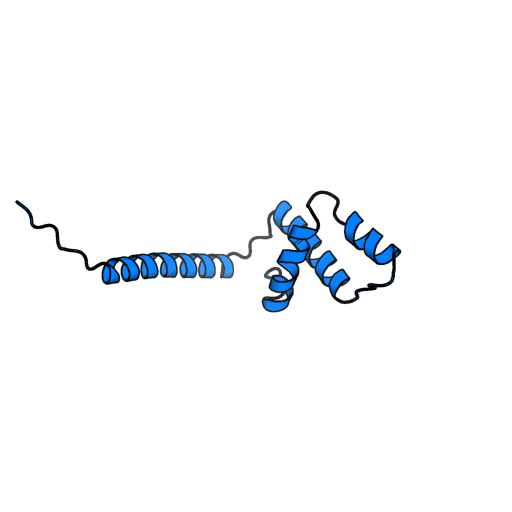ALA A 1 94 ? -3.351 -9.083 -6.047 1.00 65.62 94 ALA A N 1
ATOM 789 C CA . ALA A 1 94 ? -3.309 -7.903 -6.905 1.00 65.62 94 ALA A CA 1
ATOM 790 C C . ALA A 1 94 ? -4.677 -7.556 -7.501 1.00 65.62 94 ALA A C 1
ATOM 792 O O . ALA A 1 94 ? -4.729 -6.693 -8.373 1.00 65.62 94 ALA A O 1
ATOM 793 N N . GLU A 1 95 ? -5.732 -8.281 -7.117 1.00 54.88 95 GLU A N 1
ATOM 794 C CA . GLU A 1 95 ? -7.028 -8.201 -7.779 1.00 54.88 95 GLU A CA 1
ATOM 795 C C . GLU A 1 95 ? -7.558 -6.766 -7.665 1.00 54.88 95 GLU A C 1
ATOM 797 O O . GLU A 1 95 ? -7.796 -6.288 -6.555 1.00 54.88 95 GLU A O 1
ATOM 802 N N . PRO A 1 96 ? -7.714 -6.044 -8.790 1.00 49.50 96 PRO A N 1
ATOM 803 C CA . PRO A 1 96 ? -8.816 -5.115 -8.856 1.00 49.50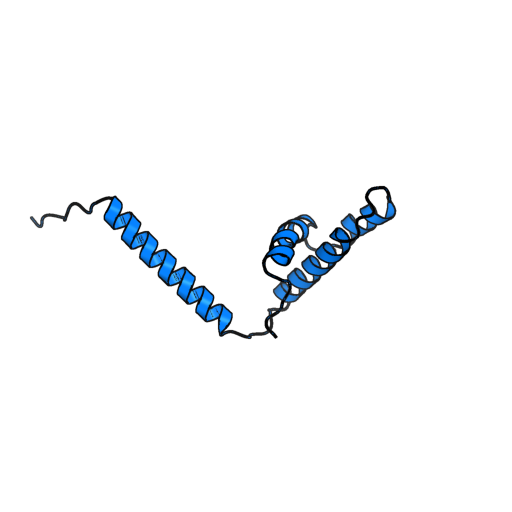 96 PRO A CA 1
ATOM 804 C C . PRO A 1 96 ? -10.059 -5.996 -8.795 1.00 49.50 96 PRO A C 1
ATOM 806 O O . PRO A 1 96 ? -10.173 -6.961 -9.558 1.00 49.50 96 PRO A O 1
ATOM 809 N N . ASP A 1 97 ? -10.946 -5.712 -7.856 1.00 43.88 97 ASP A N 1
ATOM 810 C CA . ASP A 1 97 ? -12.273 -6.306 -7.866 1.00 43.88 97 ASP A CA 1
ATOM 811 C C . ASP A 1 97 ? -12.832 -6.174 -9.305 1.00 43.88 97 ASP A C 1
ATOM 813 O O . ASP A 1 97 ? -12.685 -5.122 -9.932 1.00 43.88 97 ASP A O 1
ATOM 817 N N . GLN A 1 98 ? -13.290 -7.311 -9.843 1.00 36.97 98 GLN A N 1
ATOM 818 C CA . GLN A 1 98 ? -13.592 -7.623 -11.254 1.00 36.97 98 GLN A CA 1
ATOM 819 C C . GLN A 1 98 ? -14.151 -6.478 -12.115 1.00 36.97 98 GLN A C 1
ATOM 821 O O . GLN A 1 98 ? -15.122 -5.819 -11.685 1.00 36.97 98 GLN A O 1
#

pLDDT: mean 78.99, std 12.56, range [36.97, 97.0]